Protein AF-A0AAW8EPD9-F1 (afdb_monomer_lite)

Radius of gyration: 13.42 Å; chains: 1; bounding box: 29×29×44 Å

pLDDT: mean 76.43, std 12.42, range [53.59, 91.69]

Structure (mmCIF, N/CA/C/O backbone):
data_AF-A0AAW8EPD9-F1
#
_entry.id   AF-A0AAW8EPD9-F1
#
loop_
_atom_site.group_PDB
_atom_site.id
_atom_site.type_symbol
_atom_site.label_atom_id
_atom_site.label_alt_id
_atom_site.label_comp_id
_atom_site.label_asym_id
_atom_site.label_entity_id
_atom_site.label_seq_id
_atom_site.pdbx_PDB_ins_code
_atom_site.Cartn_x
_atom_site.Cartn_y
_atom_site.Cartn_z
_atom_site.occupancy
_atom_site.B_iso_or_equiv
_atom_site.auth_seq_id
_atom_site.auth_comp_id
_atom_site.auth_asym_id
_atom_site.auth_atom_id
_atom_site.pdbx_PDB_model_num
ATOM 1 N N . MET A 1 1 ? 4.044 8.870 -5.367 1.00 61.97 1 MET A N 1
ATOM 2 C CA . MET A 1 1 ? 5.173 8.835 -4.402 1.00 61.97 1 MET A CA 1
ATOM 3 C C . MET A 1 1 ? 4.707 8.127 -3.139 1.00 61.97 1 MET A C 1
ATOM 5 O O . MET A 1 1 ? 3.575 8.363 -2.731 1.00 61.97 1 MET A O 1
ATOM 9 N N . LEU A 1 2 ? 5.540 7.256 -2.562 1.00 64.62 2 LEU A N 1
ATOM 10 C CA . LEU A 1 2 ? 5.247 6.543 -1.315 1.00 64.62 2 LEU A CA 1
ATOM 11 C C . LEU A 1 2 ? 5.952 7.234 -0.149 1.00 64.62 2 LEU A C 1
ATOM 13 O O . LEU A 1 2 ? 7.148 7.509 -0.238 1.00 64.62 2 LEU A O 1
ATOM 17 N N . THR A 1 3 ? 5.224 7.474 0.937 1.00 67.69 3 THR A N 1
ATOM 18 C CA . THR A 1 3 ? 5.787 8.056 2.161 1.00 67.69 3 THR A CA 1
ATOM 19 C C . THR A 1 3 ? 5.417 7.177 3.345 1.00 67.69 3 THR A C 1
ATOM 21 O O . THR A 1 3 ? 4.231 6.937 3.585 1.00 67.69 3 THR A O 1
ATOM 24 N N . LEU A 1 4 ? 6.436 6.708 4.068 1.00 69.94 4 LEU A N 1
ATOM 25 C CA . LEU A 1 4 ? 6.281 6.042 5.356 1.00 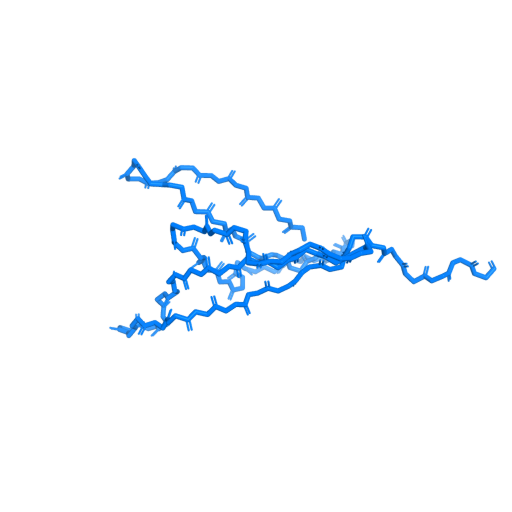69.94 4 LEU A CA 1
ATOM 26 C C . LEU A 1 4 ? 6.287 7.102 6.460 1.00 69.94 4 LEU A C 1
ATOM 28 O O . LEU A 1 4 ? 7.146 7.983 6.470 1.00 69.94 4 LEU A O 1
ATOM 32 N N . ASP A 1 5 ? 5.333 7.019 7.377 1.00 74.38 5 ASP A N 1
ATOM 33 C CA . ASP A 1 5 ? 5.254 7.890 8.549 1.00 74.38 5 ASP A CA 1
ATOM 34 C C . ASP A 1 5 ? 4.741 7.091 9.756 1.00 74.38 5 ASP A C 1
ATOM 36 O O . ASP A 1 5 ? 4.116 6.042 9.587 1.00 74.38 5 ASP A O 1
ATOM 40 N N . GLN A 1 6 ? 4.969 7.595 10.968 1.00 72.44 6 GLN A N 1
ATOM 41 C CA . GLN A 1 6 ? 4.417 7.027 12.193 1.00 72.44 6 GLN A CA 1
ATOM 42 C C . GLN A 1 6 ? 3.285 7.899 12.739 1.00 72.44 6 GLN A C 1
ATOM 44 O O . GLN A 1 6 ? 3.455 9.089 13.002 1.00 72.44 6 GLN A O 1
ATOM 49 N N . ARG A 1 7 ? 2.115 7.299 12.980 1.00 69.44 7 ARG A N 1
ATOM 50 C CA . ARG A 1 7 ? 1.034 7.928 13.755 1.00 69.44 7 ARG A CA 1
ATOM 51 C C . ARG A 1 7 ? 0.514 6.995 14.821 1.00 69.44 7 ARG A C 1
ATOM 53 O O . ARG A 1 7 ? 0.320 5.814 14.571 1.00 69.44 7 ARG A O 1
ATOM 60 N N . GLU A 1 8 ? 0.289 7.550 16.011 1.00 77.81 8 GLU A N 1
ATOM 61 C CA . GLU A 1 8 ? -0.227 6.796 17.164 1.00 77.81 8 GLU A CA 1
ATOM 62 C C . GLU A 1 8 ? 0.624 5.546 17.481 1.00 77.81 8 GLU A C 1
ATOM 64 O O . GLU A 1 8 ? 0.113 4.518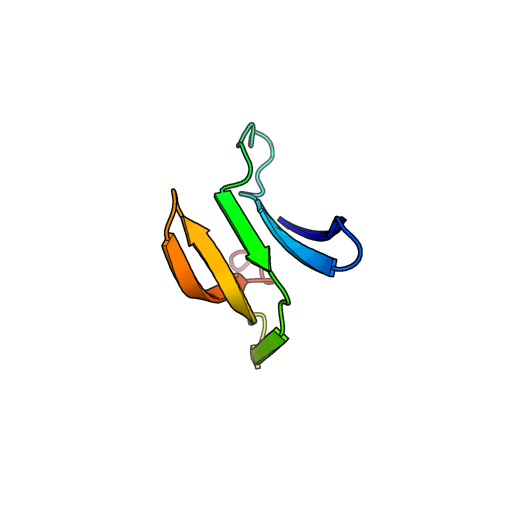 17.917 1.00 77.81 8 GLU A O 1
ATOM 69 N N . GLY A 1 9 ? 1.938 5.621 17.226 1.00 78.12 9 GLY A N 1
ATOM 70 C CA . GLY A 1 9 ? 2.875 4.511 17.427 1.00 78.12 9 GLY A CA 1
ATOM 71 C C . GLY A 1 9 ? 2.772 3.382 16.395 1.00 78.12 9 GLY A C 1
ATOM 72 O O . GLY A 1 9 ? 3.266 2.289 16.658 1.00 78.12 9 GLY A O 1
ATOM 73 N N . ARG A 1 10 ? 2.120 3.609 15.246 1.00 72.19 10 ARG A N 1
ATOM 74 C CA . ARG A 1 10 ? 1.969 2.624 14.166 1.00 72.19 10 ARG A CA 1
ATOM 75 C C . ARG A 1 10 ? 2.523 3.154 12.851 1.00 72.19 10 ARG A C 1
ATOM 77 O O . ARG A 1 10 ? 2.317 4.322 12.512 1.00 72.19 10 ARG A O 1
ATOM 84 N N . ASP A 1 11 ? 3.163 2.26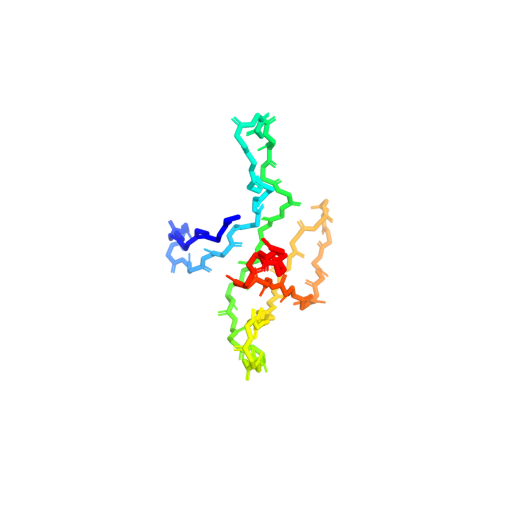3 12.104 1.00 75.25 11 ASP A N 1
ATOM 85 C CA . ASP A 1 11 ? 3.613 2.536 10.743 1.00 75.25 11 ASP A CA 1
ATOM 86 C C . ASP A 1 11 ? 2.415 2.638 9.793 1.00 75.25 11 ASP A C 1
ATOM 88 O O . ASP A 1 11 ? 1.499 1.803 9.809 1.00 75.25 11 ASP A O 1
ATOM 92 N N . ARG A 1 12 ? 2.433 3.675 8.955 1.00 74.94 12 ARG A N 1
ATOM 93 C CA . ARG A 1 12 ? 1.432 3.919 7.915 1.00 74.94 12 ARG A CA 1
ATOM 94 C C . ARG A 1 12 ? 2.096 4.247 6.586 1.00 74.94 12 ARG A C 1
ATOM 96 O O . ARG A 1 12 ? 3.070 4.999 6.541 1.00 74.94 12 ARG A O 1
ATOM 103 N N . LEU A 1 13 ? 1.519 3.733 5.504 1.00 76.94 13 LEU A N 1
ATOM 104 C CA . LEU A 1 13 ? 1.937 4.045 4.140 1.00 76.94 13 LEU A CA 1
ATOM 105 C C . LEU A 1 13 ? 0.872 4.908 3.458 1.00 76.94 13 LEU A C 1
ATOM 107 O O . LEU A 1 13 ? -0.294 4.520 3.374 1.00 76.94 13 LEU A O 1
ATOM 111 N N . GLY A 1 14 ? 1.270 6.091 2.988 1.00 73.75 14 GLY A N 1
ATOM 112 C CA . GLY A 1 14 ? 0.401 6.983 2.216 1.00 73.75 14 GLY A CA 1
ATOM 113 C C . GLY A 1 14 ? 0.636 6.857 0.712 1.00 73.75 14 GLY A C 1
ATOM 114 O O . GLY A 1 14 ? 1.789 6.889 0.269 1.00 73.75 14 GLY A O 1
ATOM 115 N N . LEU A 1 15 ? -0.450 6.767 -0.065 1.00 70.25 15 LEU A N 1
ATOM 116 C CA . LEU A 1 15 ? -0.406 6.807 -1.528 1.00 70.25 15 LEU A CA 1
ATOM 117 C C . LEU A 1 15 ? -0.722 8.215 -2.041 1.00 70.25 15 LEU A C 1
ATOM 119 O O . LEU A 1 15 ? -1.767 8.794 -1.736 1.00 70.25 15 LEU A O 1
ATOM 123 N N . TRP A 1 16 ? 0.184 8.738 -2.863 1.00 68.31 16 TRP A N 1
ATOM 124 C CA . TRP A 1 16 ? 0.064 10.054 -3.485 1.00 68.31 16 TRP A CA 1
ATOM 125 C C . TRP A 1 16 ? 0.242 9.943 -4.993 1.00 68.31 16 TRP A C 1
ATOM 127 O O . TRP A 1 16 ? 1.208 9.317 -5.454 1.00 68.31 16 TRP A O 1
ATOM 137 N N . VAL A 1 17 ? -0.625 10.618 -5.752 1.00 62.12 17 VAL A N 1
ATOM 138 C CA . VAL A 1 17 ? -0.368 10.880 -7.174 1.00 62.12 17 VAL A CA 1
ATOM 139 C C . VAL A 1 17 ? 0.881 11.753 -7.256 1.00 62.12 17 VAL A C 1
ATOM 141 O O . VAL A 1 17 ? 0.915 12.845 -6.696 1.00 62.12 17 VAL A O 1
ATOM 144 N N . GLY A 1 18 ? 1.932 11.252 -7.902 1.00 55.69 18 GLY A N 1
ATOM 145 C CA . GLY A 1 18 ? 3.140 12.030 -8.162 1.00 55.69 18 GLY A CA 1
ATOM 146 C C . GLY A 1 18 ? 3.067 12.652 -9.550 1.00 55.69 18 GLY A C 1
ATOM 147 O O . GLY A 1 18 ? 2.966 11.924 -10.530 1.00 55.69 18 GLY A O 1
ATOM 148 N N . GLY A 1 19 ? 3.137 13.977 -9.633 1.00 57.47 19 GLY A N 1
ATOM 149 C CA . GLY A 1 19 ? 3.238 14.734 -10.880 1.00 57.47 19 GLY A CA 1
ATOM 150 C C . GLY A 1 19 ? 3.614 16.188 -10.576 1.00 57.47 19 GLY A C 1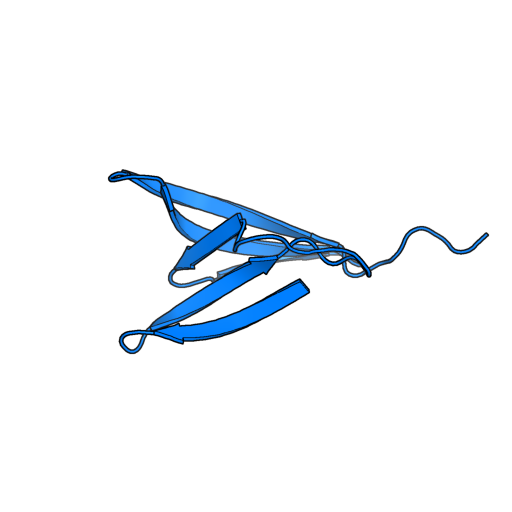
ATOM 151 O O . GLY A 1 19 ? 3.332 16.645 -9.468 1.00 57.47 19 GLY A O 1
ATOM 152 N N . PRO A 1 20 ? 4.262 16.915 -11.503 1.00 53.72 20 PRO A N 1
ATOM 153 C CA . PRO A 1 20 ? 4.719 18.288 -11.264 1.00 53.72 20 PRO A CA 1
ATOM 154 C C . PRO A 1 20 ? 3.591 19.255 -10.859 1.00 53.72 20 PRO A C 1
ATOM 156 O O . PRO A 1 20 ? 3.847 20.191 -10.110 1.00 53.72 20 PRO A O 1
ATOM 159 N N . ASP A 1 21 ? 2.347 18.965 -11.252 1.00 56.84 21 ASP A N 1
ATOM 160 C CA . ASP A 1 21 ? 1.155 19.765 -10.929 1.00 56.84 21 ASP A CA 1
ATOM 161 C C . ASP A 1 21 ? 0.221 19.090 -9.903 1.00 56.84 21 ASP A C 1
ATOM 163 O O . ASP A 1 21 ? -0.944 19.467 -9.749 1.00 56.84 21 ASP A O 1
ATOM 167 N N . ALA A 1 22 ? 0.689 18.045 -9.213 1.00 59.47 22 ALA A N 1
ATOM 168 C CA . ALA A 1 22 ? -0.151 17.238 -8.334 1.00 59.47 22 ALA A CA 1
ATOM 169 C C . ALA A 1 22 ? -0.476 17.973 -7.022 1.00 59.47 22 ALA A C 1
ATOM 171 O O . ALA A 1 22 ? 0.227 17.850 -6.022 1.00 59.47 22 ALA A O 1
ATOM 172 N N . ASN A 1 23 ? -1.596 18.695 -7.008 1.00 55.00 23 ASN A N 1
ATOM 173 C CA . ASN A 1 23 ? -2.193 19.271 -5.804 1.00 55.00 23 ASN A CA 1
ATOM 174 C C . ASN A 1 23 ? -3.268 18.315 -5.252 1.00 55.00 23 ASN A C 1
ATOM 176 O O . ASN A 1 23 ? -4.461 18.620 -5.262 1.00 55.00 23 ASN A O 1
ATOM 180 N N . VAL A 1 24 ? -2.863 17.093 -4.888 1.00 55.59 24 VAL A N 1
ATOM 181 C CA . VAL A 1 24 ? -3.805 15.993 -4.619 1.00 55.59 24 VAL A CA 1
ATOM 182 C C . VAL A 1 24 ? -3.845 15.673 -3.119 1.00 55.59 24 VAL A C 1
ATOM 184 O O . VAL A 1 24 ? -2.787 15.445 -2.528 1.00 55.59 24 VAL A O 1
ATOM 187 N N . PRO A 1 25 ? -5.034 15.644 -2.479 1.00 55.06 25 PRO A N 1
ATOM 188 C CA . PRO A 1 25 ? -5.174 15.120 -1.121 1.00 55.06 25 PRO A CA 1
ATOM 189 C C . PRO A 1 25 ? -4.730 13.645 -1.060 1.00 55.06 25 PRO A C 1
ATOM 191 O O . PRO A 1 25 ? -4.721 12.971 -2.091 1.00 55.06 25 PRO A O 1
ATOM 194 N N . PRO A 1 26 ? -4.354 13.120 0.122 1.00 61.81 26 PRO A N 1
ATOM 195 C CA . PRO A 1 26 ? -3.931 11.726 0.246 1.00 61.81 26 PRO A CA 1
ATOM 196 C C . PRO A 1 26 ? -5.025 10.797 -0.295 1.00 61.81 26 PRO A C 1
ATOM 198 O O . PRO A 1 26 ? -6.173 10.882 0.142 1.00 61.81 26 PRO A O 1
ATOM 20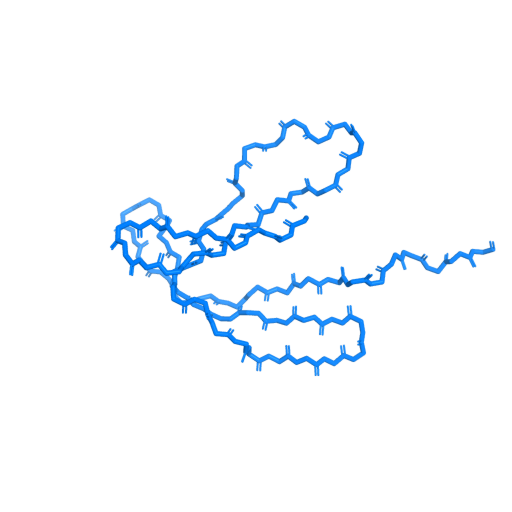1 N N . LEU A 1 27 ? -4.671 9.934 -1.255 1.00 69.81 27 LEU A N 1
ATOM 202 C CA . LEU A 1 27 ? -5.626 9.042 -1.926 1.00 69.81 27 LEU A CA 1
ATOM 203 C C . LEU A 1 27 ? -6.122 7.923 -1.005 1.00 69.81 27 LEU A C 1
ATOM 205 O O . LEU A 1 27 ? -7.230 7.430 -1.187 1.00 69.81 27 LEU A O 1
ATOM 209 N N . GLY A 1 28 ? -5.304 7.547 -0.023 1.00 77.25 28 GLY A N 1
ATOM 210 C CA . GLY A 1 28 ? -5.602 6.500 0.942 1.00 77.25 28 GLY A CA 1
ATOM 211 C C . GLY A 1 28 ? -4.526 6.393 2.018 1.00 77.25 28 GLY A C 1
ATOM 212 O O . GLY A 1 28 ? -3.409 6.906 1.860 1.00 77.25 28 GLY A O 1
ATOM 213 N N . LEU A 1 29 ? -4.842 5.681 3.102 1.00 85.06 29 LEU A N 1
ATOM 214 C CA . LEU A 1 29 ? -3.889 5.322 4.161 1.00 85.06 29 LEU A CA 1
ATOM 215 C C . LEU A 1 29 ? -3.930 3.818 4.439 1.00 85.06 29 LEU A C 1
ATOM 217 O O . LEU A 1 29 ? -4.940 3.303 4.922 1.00 85.06 29 LEU A O 1
ATOM 221 N N . LEU A 1 30 ? -2.801 3.148 4.207 1.00 87.69 30 LEU A N 1
ATOM 222 C CA . LEU A 1 30 ? -2.619 1.735 4.517 1.00 87.69 30 LEU A CA 1
ATOM 223 C C . LEU A 1 30 ? -1.975 1.583 5.902 1.00 87.69 30 LEU A C 1
ATOM 225 O O . LEU A 1 30 ? -0.884 2.102 6.160 1.00 87.69 30 LEU A O 1
ATOM 229 N N . TRP A 1 31 ? -2.666 0.888 6.798 1.00 87.00 31 TRP A N 1
ATOM 230 C CA . TRP A 1 31 ? -2.247 0.619 8.171 1.00 87.00 31 TRP A CA 1
ATOM 231 C C . TRP A 1 31 ? -1.543 -0.724 8.280 1.00 87.00 31 TRP A C 1
ATOM 233 O O . TRP A 1 31 ? -2.014 -1.706 7.702 1.00 87.00 31 TRP A O 1
ATOM 243 N N . GLN A 1 32 ? -0.469 -0.750 9.082 1.00 86.06 32 GLN A N 1
ATOM 244 C CA . GLN A 1 32 ? 0.393 -1.924 9.262 1.00 86.06 32 GLN A CA 1
ATOM 245 C C . GLN A 1 32 ? 0.791 -2.533 7.906 1.00 86.06 32 GLN A C 1
ATOM 247 O O . GLN A 1 32 ? 0.476 -3.690 7.637 1.00 86.06 32 GLN A O 1
ATOM 252 N N . PRO A 1 33 ? 1.399 -1.728 7.016 1.00 87.94 33 PRO A N 1
ATOM 253 C CA . PRO A 1 33 ? 1.717 -2.174 5.671 1.00 87.94 33 PRO A CA 1
ATOM 254 C C . PRO A 1 33 ? 2.770 -3.288 5.708 1.00 87.94 33 PRO A C 1
ATOM 256 O O . PRO A 1 33 ? 3.789 -3.172 6.387 1.00 87.94 33 PRO A O 1
ATOM 259 N N . GLU A 1 34 ? 2.553 -4.329 4.913 1.00 89.44 34 GLU A N 1
ATOM 260 C CA . GLU A 1 34 ? 3.487 -5.434 4.702 1.00 89.44 34 GLU A CA 1
ATOM 261 C C . GLU A 1 34 ? 3.866 -5.525 3.223 1.00 89.44 34 GLU A C 1
ATOM 263 O O . GLU A 1 34 ? 3.054 -5.237 2.340 1.00 89.44 34 GLU A O 1
ATOM 268 N N . LEU A 1 35 ? 5.101 -5.941 2.933 1.00 88.56 35 LEU A N 1
ATOM 269 C CA . LEU A 1 35 ? 5.520 -6.224 1.563 1.00 88.56 35 LEU A CA 1
ATOM 270 C C . LEU A 1 35 ? 4.809 -7.494 1.074 1.00 88.56 35 LEU A C 1
ATOM 272 O O . LEU A 1 35 ? 5.103 -8.588 1.549 1.00 88.56 35 LEU A O 1
ATOM 276 N N . ALA A 1 36 ? 3.901 -7.355 0.110 1.00 90.31 36 ALA A N 1
ATOM 277 C CA . ALA A 1 36 ? 3.154 -8.482 -0.444 1.00 90.31 36 ALA A CA 1
ATOM 278 C C . ALA A 1 36 ? 3.915 -9.172 -1.584 1.00 90.31 36 ALA A C 1
ATOM 280 O O . ALA A 1 36 ? 3.927 -10.397 -1.684 1.00 90.31 36 ALA A O 1
ATOM 281 N N . ALA A 1 37 ? 4.549 -8.381 -2.453 1.00 88.38 37 ALA A N 1
ATOM 282 C CA . ALA A 1 37 ? 5.340 -8.871 -3.575 1.00 88.38 37 ALA A CA 1
ATOM 283 C C . ALA A 1 37 ? 6.334 -7.806 -4.056 1.00 88.38 37 ALA A C 1
ATOM 285 O O . ALA A 1 37 ? 6.099 -6.604 -3.921 1.00 88.38 37 ALA A O 1
ATOM 286 N N . CYS A 1 38 ? 7.428 -8.260 -4.661 1.00 88.88 38 CYS A N 1
ATOM 287 C CA . CYS A 1 38 ? 8.391 -7.419 -5.360 1.00 88.88 38 CYS A CA 1
ATOM 288 C C . CYS A 1 38 ? 8.834 -8.155 -6.627 1.00 88.88 38 CYS A C 1
ATOM 290 O O . CYS A 1 38 ? 9.352 -9.270 -6.539 1.00 88.88 38 CYS A O 1
ATOM 292 N N . ALA A 1 39 ? 8.585 -7.567 -7.795 1.00 84.12 39 ALA A N 1
ATOM 293 C CA . ALA A 1 39 ? 8.955 -8.143 -9.081 1.00 84.12 39 ALA A CA 1
ATOM 294 C C . ALA A 1 39 ? 9.294 -7.030 -10.073 1.00 84.12 39 ALA A C 1
ATOM 296 O O . ALA A 1 39 ? 8.522 -6.088 -10.228 1.00 84.12 39 ALA A O 1
ATOM 297 N N . TYR A 1 40 ? 10.428 -7.169 -10.765 1.00 85.12 40 TYR A N 1
ATOM 298 C CA . TYR A 1 40 ? 10.930 -6.179 -11.722 1.00 85.12 40 TYR A CA 1
ATOM 299 C C . TYR A 1 40 ? 10.994 -4.770 -11.111 1.00 85.12 40 TYR A C 1
ATOM 301 O O . TYR A 1 40 ? 11.720 -4.540 -10.147 1.00 85.12 40 TYR A O 1
ATOM 309 N N . ASP A 1 41 ? 10.234 -3.843 -11.674 1.00 83.44 41 ASP A N 1
ATOM 310 C CA . ASP A 1 41 ? 10.073 -2.457 -11.274 1.00 83.44 41 ASP A CA 1
ATOM 311 C C . ASP A 1 41 ? 8.739 -2.227 -10.558 1.00 83.44 41 ASP A C 1
ATOM 313 O O . ASP A 1 41 ? 8.256 -1.105 -10.518 1.00 83.44 41 ASP A O 1
ATOM 317 N N . THR A 1 42 ? 8.129 -3.267 -9.990 1.00 82.81 42 THR A N 1
ATOM 318 C CA . THR A 1 42 ? 6.861 -3.177 -9.267 1.00 82.81 42 THR A CA 1
ATOM 319 C C . THR A 1 42 ? 7.010 -3.700 -7.844 1.00 82.81 42 THR A C 1
ATOM 321 O O . THR A 1 42 ? 7.477 -4.816 -7.601 1.00 82.81 42 THR A O 1
ATOM 324 N N . ILE A 1 43 ? 6.552 -2.902 -6.883 1.00 87.62 43 ILE A N 1
ATOM 325 C CA . ILE A 1 43 ? 6.443 -3.276 -5.471 1.00 87.62 43 ILE A CA 1
ATOM 326 C C . ILE A 1 43 ? 4.977 -3.229 -5.044 1.00 87.62 43 ILE A C 1
ATOM 328 O O . ILE A 1 43 ? 4.258 -2.287 -5.378 1.00 87.62 43 ILE A O 1
ATOM 332 N N . SER A 1 44 ? 4.524 -4.248 -4.316 1.00 88.56 44 SER A N 1
ATOM 333 C CA . SER A 1 44 ? 3.162 -4.326 -3.783 1.00 88.56 44 SER A CA 1
ATOM 334 C C . SER A 1 44 ? 3.158 -4.366 -2.260 1.00 88.56 44 SER A C 1
ATOM 336 O O . SER A 1 44 ? 3.959 -5.073 -1.647 1.00 88.56 44 SER A O 1
ATOM 338 N N . PHE A 1 45 ? 2.216 -3.647 -1.658 1.00 90.06 45 PHE A N 1
ATOM 339 C CA . PHE A 1 45 ? 2.002 -3.562 -0.219 1.00 90.06 45 PHE A CA 1
ATOM 340 C C . PHE A 1 45 ? 0.597 -4.028 0.125 1.00 90.06 45 PHE A C 1
ATOM 342 O O . PHE A 1 45 ? -0.355 -3.615 -0.530 1.00 90.06 45 PHE A O 1
ATOM 349 N N . ALA A 1 46 ? 0.457 -4.846 1.160 1.00 90.62 46 ALA A N 1
ATOM 350 C CA . ALA A 1 46 ? -0.837 -5.238 1.697 1.00 90.62 46 ALA A CA 1
ATOM 351 C C . ALA A 1 46 ? -1.049 -4.643 3.090 1.00 90.62 46 ALA A C 1
ATOM 353 O O . ALA A 1 46 ? -0.093 -4.426 3.831 1.00 90.62 46 ALA A O 1
ATOM 354 N N . GLY A 1 47 ? -2.297 -4.365 3.448 1.00 90.31 47 GLY A N 1
ATOM 355 C CA . GLY A 1 47 ? -2.634 -3.860 4.774 1.00 90.31 47 GLY A CA 1
ATOM 356 C C . GLY A 1 47 ? -4.103 -3.488 4.907 1.00 90.31 47 GLY A C 1
ATOM 357 O O . GLY A 1 47 ? -4.918 -3.744 4.017 1.00 90.31 47 GLY A O 1
ATOM 358 N N . ALA A 1 48 ? -4.450 -2.887 6.042 1.00 91.44 48 ALA A N 1
ATOM 359 C CA . ALA A 1 48 ? -5.813 -2.448 6.311 1.00 91.44 48 ALA A CA 1
ATOM 360 C C . ALA A 1 48 ? -5.998 -0.979 5.915 1.00 91.44 48 ALA A C 1
ATOM 362 O O . ALA A 1 48 ? -5.229 -0.117 6.328 1.00 91.44 48 ALA A O 1
ATOM 363 N N . GLU A 1 49 ? -7.053 -0.667 5.176 1.00 89.94 49 GLU A N 1
ATOM 364 C CA . GLU A 1 49 ? -7.462 0.703 4.880 1.00 89.94 49 GLU A CA 1
ATOM 365 C C . GLU A 1 49 ? -8.860 0.965 5.447 1.00 89.94 49 GLU A C 1
ATOM 367 O O . GLU A 1 49 ? -9.767 0.133 5.328 1.00 89.94 49 GLU A O 1
ATOM 372 N N . LYS A 1 50 ? -9.043 2.140 6.059 1.00 86.56 50 LYS A N 1
ATOM 373 C CA . LYS A 1 50 ? -10.353 2.607 6.517 1.00 86.56 50 LYS A CA 1
ATOM 374 C C . LYS A 1 50 ? -10.974 3.509 5.449 1.00 86.56 50 LYS A C 1
ATOM 376 O O . LYS A 1 50 ? -10.472 4.603 5.209 1.00 86.56 50 LYS A O 1
ATOM 381 N N . ILE A 1 51 ? -12.089 3.077 4.859 1.00 84.88 51 ILE A N 1
ATOM 382 C CA . ILE A 1 51 ? -12.879 3.870 3.906 1.00 84.88 51 ILE A CA 1
ATOM 383 C C . ILE A 1 51 ? -14.230 4.183 4.555 1.00 84.88 51 ILE A C 1
ATOM 385 O O . ILE A 1 51 ? -15.045 3.289 4.809 1.00 84.88 51 ILE A O 1
ATOM 389 N N . GLY A 1 52 ? -14.462 5.462 4.863 1.00 85.81 52 GLY A N 1
ATOM 390 C CA . GLY A 1 52 ? -15.587 5.879 5.703 1.00 85.81 52 GLY A CA 1
ATOM 391 C C . GLY A 1 52 ? -15.479 5.251 7.095 1.00 85.81 52 GLY A C 1
ATOM 392 O O . GLY A 1 52 ? -14.470 5.420 7.772 1.00 85.81 52 GLY A O 1
ATOM 393 N N . GLU A 1 53 ? -16.490 4.481 7.505 1.00 89.75 53 GLU A N 1
ATOM 394 C CA . GLU A 1 53 ? -16.501 3.756 8.790 1.00 89.75 53 GLU A CA 1
ATOM 395 C C . GLU A 1 53 ? -16.158 2.264 8.679 1.00 89.75 53 GLU A C 1
ATOM 397 O O . GLU A 1 53 ? -16.281 1.518 9.650 1.00 89.75 53 GLU A O 1
ATOM 402 N N . ARG A 1 54 ? -15.732 1.799 7.502 1.00 91.31 54 ARG A N 1
ATOM 403 C CA . ARG A 1 54 ? -15.457 0.380 7.255 1.00 91.31 54 ARG A CA 1
ATOM 404 C C . ARG A 1 54 ? -13.974 0.130 7.046 1.00 91.31 54 ARG A C 1
ATOM 406 O O . ARG A 1 54 ? -13.269 0.958 6.478 1.00 91.31 54 ARG A O 1
ATOM 413 N N . TRP A 1 55 ? -13.541 -1.043 7.490 1.00 90.88 55 TRP A N 1
ATOM 414 C CA . TRP A 1 55 ? -12.186 -1.540 7.304 1.00 90.88 55 TRP A CA 1
ATOM 415 C C . TRP A 1 55 ? -12.148 -2.547 6.163 1.00 90.88 55 TRP A C 1
ATOM 417 O O . TRP A 1 55 ? -12.976 -3.457 6.105 1.00 90.88 55 TRP A O 1
ATOM 427 N N . PHE A 1 56 ? -11.170 -2.382 5.281 1.00 89.56 56 PHE A N 1
ATOM 428 C CA . PHE A 1 56 ? -10.927 -3.246 4.135 1.00 89.56 56 PHE A CA 1
ATOM 429 C C . PHE A 1 56 ? -9.480 -3.717 4.161 1.00 89.56 56 PHE A C 1
ATOM 431 O O . PHE A 1 56 ? -8.577 -2.920 4.400 1.00 89.56 56 PHE A O 1
ATOM 438 N N . TYR A 1 57 ? -9.260 -5.001 3.891 1.00 91.69 57 TYR A N 1
ATOM 439 C CA . TYR A 1 57 ? -7.924 -5.495 3.581 1.00 91.69 57 TYR A CA 1
ATOM 440 C C . TYR A 1 57 ? -7.656 -5.255 2.098 1.00 91.69 57 TYR A C 1
ATOM 442 O O . TYR A 1 57 ? -8.460 -5.666 1.258 1.00 91.69 57 TYR A O 1
ATOM 450 N N . GLN A 1 58 ? -6.571 -4.558 1.779 1.00 88.12 58 GLN A N 1
ATOM 451 C CA . GLN A 1 58 ? -6.254 -4.145 0.417 1.00 88.12 58 GLN A CA 1
ATOM 452 C C . GLN A 1 58 ? -4.793 -4.398 0.081 1.00 88.12 58 GLN A C 1
ATOM 454 O O . GLN A 1 58 ? -3.929 -4.389 0.957 1.00 88.12 58 GLN A O 1
ATOM 459 N N . VAL A 1 59 ? -4.543 -4.601 -1.211 1.00 87.62 59 VAL A N 1
ATOM 460 C CA . VAL A 1 59 ? -3.206 -4.696 -1.790 1.00 87.62 59 VAL A CA 1
ATOM 461 C C . VAL A 1 59 ? -3.045 -3.550 -2.776 1.00 87.62 59 VAL A C 1
ATOM 463 O O . VAL A 1 59 ? -3.834 -3.410 -3.709 1.00 87.62 59 VAL A O 1
ATOM 466 N N . TRP A 1 60 ? -2.039 -2.719 -2.554 1.00 85.44 60 TRP A N 1
ATOM 467 C CA . TRP A 1 60 ? -1.656 -1.620 -3.429 1.00 85.44 60 TRP A CA 1
ATOM 468 C C . TRP A 1 60 ? -0.371 -1.972 -4.158 1.00 85.44 60 TRP A C 1
ATOM 470 O O . TRP A 1 60 ? 0.480 -2.658 -3.599 1.00 85.44 60 TRP A O 1
ATOM 480 N N . TYR A 1 61 ? -0.195 -1.458 -5.370 1.00 81.56 61 TYR A N 1
ATOM 481 C CA . TYR A 1 61 ? 1.046 -1.602 -6.123 1.00 81.56 61 TYR A CA 1
ATOM 482 C C . TYR A 1 61 ? 1.570 -0.237 -6.567 1.00 81.56 61 TYR A C 1
ATOM 484 O O . TYR A 1 61 ? 0.814 0.721 -6.737 1.00 81.56 61 TYR A O 1
ATOM 492 N N . CYS A 1 62 ? 2.885 -0.146 -6.713 1.00 77.50 62 CYS A N 1
ATOM 493 C CA . CYS A 1 62 ? 3.585 1.025 -7.211 1.00 77.50 62 CYS A CA 1
ATOM 494 C C . CYS A 1 62 ? 4.615 0.567 -8.242 1.00 77.50 62 CYS A C 1
ATOM 496 O O . CYS A 1 62 ? 5.442 -0.299 -7.942 1.00 77.50 62 CYS A O 1
ATOM 498 N N . GLU A 1 63 ? 4.561 1.160 -9.431 1.00 77.50 63 GLU A N 1
ATOM 499 C CA . GLU A 1 63 ? 5.602 1.030 -10.447 1.00 77.50 63 GLU A CA 1
ATOM 500 C C . GLU A 1 63 ? 6.706 2.055 -10.153 1.00 77.50 63 GLU A C 1
ATOM 502 O O . GLU A 1 63 ? 6.461 3.244 -9.935 1.00 77.50 63 GLU A O 1
ATOM 507 N N . ILE A 1 64 ? 7.934 1.562 -10.082 1.00 72.88 64 ILE A N 1
ATOM 508 C CA . ILE A 1 64 ? 9.159 2.310 -9.805 1.00 72.88 64 ILE A CA 1
ATOM 509 C C . ILE A 1 64 ? 9.832 2.723 -11.129 1.00 72.88 64 ILE A C 1
ATOM 511 O O . ILE A 1 64 ? 10.663 3.634 -11.149 1.00 72.88 64 ILE A O 1
ATOM 515 N N . GLY A 1 65 ? 9.474 2.062 -12.236 1.00 69.44 65 GLY A N 1
ATOM 516 C CA . GLY A 1 65 ? 9.891 2.397 -13.592 1.00 69.44 65 GLY A CA 1
ATOM 517 C C . GLY A 1 65 ? 9.037 3.522 -14.173 1.00 69.44 65 GLY A C 1
ATOM 518 O O . GLY A 1 65 ? 7.813 3.491 -14.108 1.00 69.44 65 GLY A O 1
ATOM 519 N N . GLY A 1 66 ? 9.682 4.545 -14.738 1.00 62.06 66 GLY A N 1
ATOM 520 C CA . GLY A 1 66 ? 8.987 5.471 -15.635 1.00 62.06 66 GLY A CA 1
ATOM 521 C C . GLY A 1 66 ? 8.637 4.775 -16.958 1.00 62.06 66 GLY A C 1
ATOM 522 O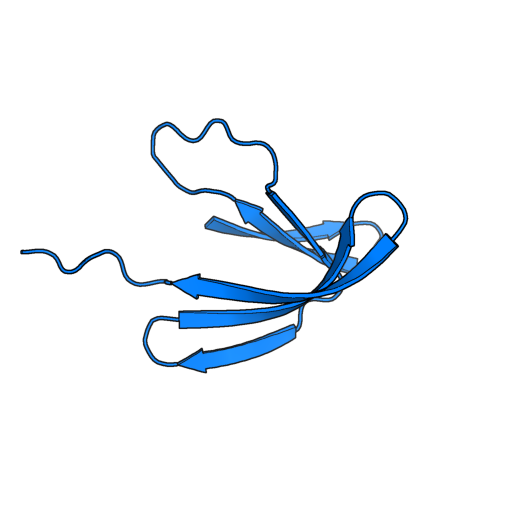 O . GLY A 1 66 ? 9.209 3.721 -17.249 1.00 62.06 66 GLY A O 1
ATOM 523 N N . PRO A 1 67 ? 7.758 5.361 -17.794 1.00 58.34 67 PRO A N 1
ATOM 524 C CA . PRO A 1 67 ? 7.547 4.853 -19.146 1.00 58.34 67 PRO A CA 1
ATOM 525 C C . PRO A 1 67 ? 8.902 4.713 -19.867 1.00 58.34 67 PRO A C 1
ATOM 527 O O . PRO A 1 67 ? 9.804 5.523 -19.601 1.00 58.34 67 PRO A O 1
ATOM 530 N N . PRO A 1 68 ? 9.075 3.709 -20.751 1.00 55.53 68 PRO A N 1
ATOM 531 C CA . PRO A 1 68 ? 10.294 3.565 -21.536 1.00 55.53 68 PRO A CA 1
ATOM 532 C C . PRO A 1 68 ? 10.671 4.913 -22.153 1.00 55.53 68 PRO A C 1
ATOM 534 O O . PRO A 1 68 ? 9.832 5.573 -22.765 1.00 55.53 68 PRO A O 1
ATOM 537 N N . ARG A 1 69 ? 11.915 5.352 -21.946 1.00 58.81 69 ARG A N 1
ATOM 538 C CA . ARG A 1 69 ? 12.447 6.499 -22.684 1.00 58.81 69 ARG A CA 1
ATOM 539 C C . ARG A 1 69 ? 12.660 6.033 -24.122 1.00 58.81 69 ARG A C 1
ATOM 541 O O . ARG A 1 69 ? 13.505 5.164 -24.330 1.00 58.81 69 ARG A O 1
ATOM 548 N N . GLU A 1 70 ? 11.858 6.548 -25.052 1.00 53.59 70 GLU A N 1
ATOM 549 C CA . GLU A 1 70 ? 12.148 6.477 -26.494 1.00 53.59 70 GLU A CA 1
ATOM 550 C C . GLU A 1 70 ? 13.441 7.231 -26.834 1.00 53.59 70 GLU A C 1
ATOM 552 O O . GLU A 1 70 ? 13.718 8.270 -26.183 1.00 53.59 70 GLU A O 1
#

Secondary structure (DSSP, 8-state):
-EEEEEETTEEEEEE----TT------EEEEEEEEEEEETTEEEEEEEEEETTEEEEEEEEEE-SPSP--

Organism: Variovorax paradoxus (NCBI:txid34073)

Sequence (70 aa):
MLTLDQREGRDRLGLWVGGPDANVPPLGLLWQPELAACAYDTISFAGAEKIGERWFYQVWYCEIGGPPRE

Foldseek 3Di:
DWDWDDDPNWIKIWDADDDPPGPDDTPWIFTPWDFPDDDDQKTKIWGWTDDPNDIDTDIDMDGNDDPDDD